Protein AF-A0AB35IL59-F1 (afdb_monomer)

Nearest PDB structures (foldseek):
  8jj5-assembly1_B  TM=6.545E-01  e=2.958E-01  Sus scrofa
  3se4-assembly1_C  TM=5.318E-01  e=6.807E+00  Homo sapiens

Foldseek 3Di:
DQDKDKDKWKAFPPPRHTDDPVCLLVDQGKIKIWIWIDSPPDTDIDTDDIDGHDRPDD

Organism: NCBI:txid1547

Radius of gyration: 13.37 Å; Cα contacts (8 Å, |Δi|>4): 109; chains: 1; bounding box: 31×19×41 Å

Mean predicted aligned error: 7.24 Å

Solvent-accessible surface area (backbone atoms only — not comparable to full-atom values): 3571 Å² total; per-residue (Å²): 135,85,64,73,50,77,46,75,47,32,28,34,63,87,78,69,42,81,44,68,64,96,46,47,59,76,39,90,50,49,29,37,41,33,40,37,41,28,61,87,84,55,80,45,78,46,80,46,74,80,44,69,46,65,70,75,80,128

pLDDT: mean 77.75, std 9.06, range [58.0, 89.5]

Secondary structure (DSSP, 8-state):
----EEEEEEEETTT--EE-GGGGGG--SEEEEEEEEE-SS-EEEEEEEEEEPPPPP-

Structure (mmCIF, N/CA/C/O backbone):
data_AF-A0AB35IL59-F1
#
_entry.id   AF-A0AB35IL59-F1
#
loop_
_atom_site.group_PDB
_atom_site.id
_atom_site.type_symbol
_atom_site.label_atom_id
_atom_site.label_alt_id
_atom_site.label_comp_id
_atom_site.label_asym_id
_atom_site.label_entity_id
_atom_site.label_seq_id
_atom_site.pdbx_PDB_ins_code
_atom_site.Cartn_x
_atom_site.Cartn_y
_atom_site.Cartn_z
_atom_site.occupancy
_atom_site.B_iso_or_equiv
_atom_site.auth_seq_id
_atom_site.auth_comp_id
_atom_site.auth_asym_id
_atom_site.auth_atom_id
_atom_site.pdbx_PDB_model_num
ATOM 1 N N . MET A 1 1 ? 19.413 2.441 -20.033 1.00 59.00 1 MET A N 1
ATOM 2 C CA . MET A 1 1 ? 18.989 1.889 -18.728 1.00 59.00 1 MET A CA 1
ATOM 3 C C . MET A 1 1 ? 17.553 2.331 -18.515 1.00 59.00 1 MET A C 1
ATOM 5 O O . MET A 1 1 ? 17.307 3.512 -18.714 1.00 59.00 1 MET A O 1
ATOM 9 N N . SER A 1 2 ? 16.626 1.423 -18.202 1.00 68.56 2 SER A N 1
ATOM 10 C CA . SER A 1 2 ? 15.246 1.793 -17.848 1.00 68.56 2 SER A CA 1
ATOM 11 C C . SER A 1 2 ? 15.175 2.056 -16.346 1.00 68.56 2 SER A C 1
ATOM 13 O O . SER A 1 2 ? 15.706 1.264 -15.566 1.00 68.56 2 SER A O 1
ATOM 15 N N . GLU A 1 3 ? 14.582 3.176 -15.944 1.00 79.88 3 GLU A N 1
ATOM 16 C CA . GLU A 1 3 ? 14.386 3.502 -14.531 1.00 79.88 3 GLU A CA 1
ATOM 17 C C . GLU A 1 3 ? 13.249 2.649 -13.966 1.00 79.88 3 GLU A C 1
ATOM 19 O O . GLU A 1 3 ? 12.180 2.548 -14.563 1.00 79.88 3 GLU A O 1
ATOM 24 N N . VAL A 1 4 ? 13.494 2.009 -12.823 1.00 83.88 4 VAL A N 1
ATOM 25 C CA . VAL A 1 4 ? 12.482 1.239 -12.098 1.00 83.88 4 VAL A CA 1
ATOM 26 C C . VAL A 1 4 ? 12.073 2.045 -10.875 1.00 83.88 4 VAL A C 1
ATOM 28 O O . VAL A 1 4 ? 12.904 2.345 -10.016 1.00 83.88 4 VAL A O 1
ATOM 31 N N . TYR A 1 5 ? 10.791 2.376 -10.779 1.00 85.31 5 TYR A N 1
ATOM 32 C CA . T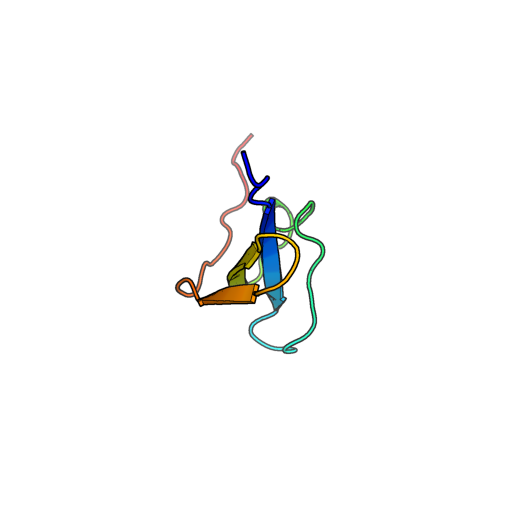YR A 1 5 ? 10.208 3.077 -9.644 1.00 85.31 5 TYR A CA 1
ATOM 33 C C . TYR A 1 5 ? 9.522 2.078 -8.717 1.00 85.31 5 TYR A C 1
ATOM 35 O O . TYR A 1 5 ? 8.779 1.201 -9.157 1.00 85.31 5 TYR A O 1
ATOM 43 N N . ILE A 1 6 ? 9.751 2.228 -7.413 1.00 85.19 6 ILE A N 1
ATOM 44 C CA . ILE A 1 6 ? 9.102 1.420 -6.379 1.00 85.19 6 ILE A CA 1
ATOM 45 C C . ILE A 1 6 ? 8.309 2.358 -5.479 1.00 85.19 6 ILE A C 1
ATOM 47 O O . ILE A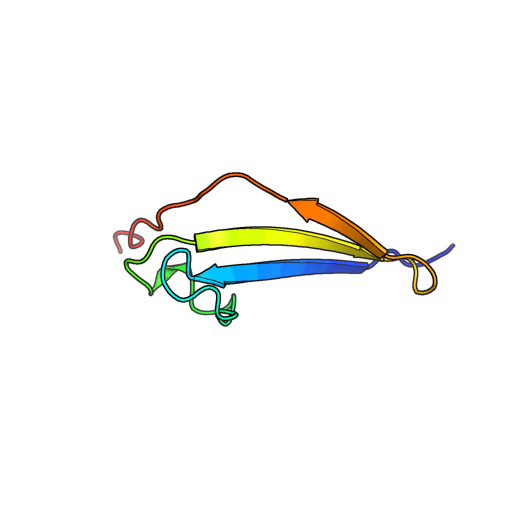 1 6 ? 8.884 3.196 -4.786 1.00 85.19 6 ILE A O 1
ATOM 51 N N . THR A 1 7 ? 6.989 2.196 -5.465 1.00 84.38 7 THR A N 1
ATOM 52 C CA . THR A 1 7 ? 6.089 2.943 -4.581 1.00 84.38 7 THR A CA 1
ATOM 53 C C . THR A 1 7 ? 5.492 2.009 -3.540 1.00 84.38 7 THR A C 1
ATOM 55 O O . THR A 1 7 ? 5.001 0.934 -3.875 1.00 84.38 7 THR A O 1
ATOM 58 N N . VAL A 1 8 ? 5.497 2.416 -2.270 1.00 83.44 8 VAL A N 1
ATOM 59 C CA . VAL A 1 8 ? 4.856 1.659 -1.185 1.00 83.44 8 VAL A CA 1
ATOM 60 C C . VAL A 1 8 ? 3.559 2.348 -0.778 1.00 83.44 8 VAL A C 1
ATOM 62 O O . VAL A 1 8 ? 3.566 3.469 -0.269 1.00 83.44 8 VAL A O 1
ATOM 65 N N . ASN A 1 9 ? 2.450 1.638 -0.961 1.00 84.31 9 ASN A N 1
ATOM 66 C CA . ASN A 1 9 ? 1.109 2.062 -0.586 1.00 84.31 9 ASN A CA 1
ATOM 67 C C . ASN A 1 9 ? 0.631 1.300 0.651 1.00 84.31 9 ASN A C 1
ATOM 69 O O . ASN A 1 9 ? 0.983 0.140 0.862 1.00 84.31 9 ASN A O 1
ATOM 73 N N . ALA A 1 10 ? -0.210 1.940 1.459 1.00 85.19 10 ALA A N 1
ATOM 74 C CA . ALA A 1 10 ? -0.830 1.318 2.621 1.00 85.19 10 ALA A CA 1
ATOM 75 C C . ALA A 1 10 ? -2.338 1.489 2.595 1.00 85.19 10 ALA A C 1
ATOM 77 O O . ALA A 1 10 ? -2.845 2.558 2.258 1.00 85.19 10 ALA A O 1
ATOM 78 N N . VAL A 1 11 ? -3.052 0.450 3.011 1.00 85.88 11 VAL A N 1
ATOM 79 C CA . VAL A 1 11 ? -4.513 0.455 3.094 1.00 85.88 11 VAL A CA 1
ATOM 80 C C . VAL A 1 11 ? -4.937 0.069 4.501 1.00 85.88 11 VAL A C 1
ATOM 82 O O . VAL A 1 11 ? -4.450 -0.912 5.066 1.00 85.88 11 VAL A O 1
ATOM 85 N N . ASP A 1 12 ? -5.862 0.838 5.072 1.00 85.56 12 ASP A N 1
ATOM 86 C CA . ASP A 1 12 ? -6.458 0.539 6.370 1.00 85.56 12 ASP A CA 1
ATOM 87 C C . ASP A 1 12 ? -7.200 -0.797 6.300 1.00 85.56 12 ASP A C 1
ATOM 89 O O . ASP A 1 12 ? -8.097 -0.988 5.476 1.00 85.56 12 ASP A O 1
ATOM 93 N N . PHE A 1 13 ? -6.850 -1.730 7.185 1.00 82.25 13 PHE A N 1
ATOM 94 C CA . PHE A 1 13 ? -7.384 -3.086 7.116 1.00 82.25 13 PHE A CA 1
ATOM 95 C C . PHE A 1 13 ? -8.914 -3.131 7.254 1.00 82.25 13 PHE A C 1
ATOM 97 O O . PHE A 1 13 ? -9.559 -3.954 6.599 1.00 82.25 13 PHE A O 1
ATOM 104 N N . LYS A 1 14 ? -9.485 -2.248 8.089 1.00 83.50 14 LYS A N 1
ATOM 105 C CA . LYS A 1 14 ? -10.909 -2.238 8.448 1.00 83.50 14 LYS A CA 1
ATOM 106 C C . LYS A 1 14 ? -11.751 -1.478 7.429 1.00 83.50 14 LYS A C 1
ATOM 108 O O . LYS A 1 14 ? -12.832 -1.926 7.074 1.00 83.50 14 LYS A O 1
ATOM 113 N N . THR A 1 15 ? -11.272 -0.321 6.989 1.00 85.81 15 THR A N 1
ATOM 114 C CA . THR A 1 15 ? -12.027 0.579 6.105 1.00 85.81 15 THR A CA 1
ATOM 115 C C . THR A 1 15 ? -11.705 0.381 4.629 1.00 85.81 15 THR A C 1
ATOM 117 O O . THR A 1 15 ? -12.416 0.929 3.793 1.00 85.81 15 THR A O 1
ATOM 120 N N . LYS A 1 16 ? -10.650 -0.383 4.305 1.00 83.12 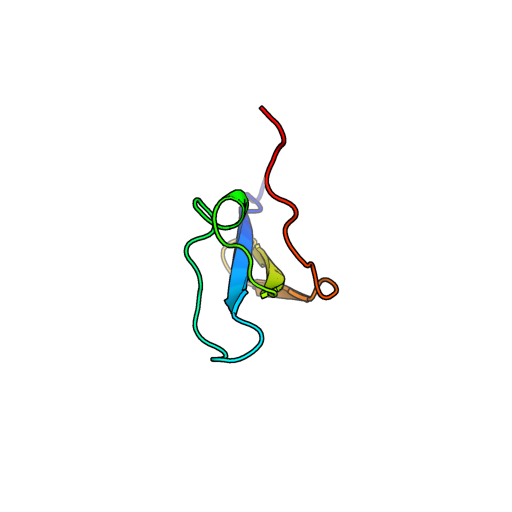16 LYS A N 1
ATOM 121 C CA . LYS A 1 16 ? -10.143 -0.609 2.941 1.00 83.12 16 LYS A CA 1
ATOM 122 C C . LYS A 1 16 ? -9.805 0.682 2.185 1.00 83.12 16 LYS A C 1
ATOM 124 O O . LYS A 1 16 ? -9.705 0.680 0.964 1.00 83.12 16 LYS A O 1
ATOM 129 N N . LYS A 1 17 ? -9.603 1.788 2.910 1.00 86.75 17 LYS A N 1
ATOM 130 C CA . LYS A 1 17 ? -9.236 3.090 2.346 1.00 86.75 17 LYS A CA 1
ATOM 131 C C . LYS A 1 17 ? -7.715 3.284 2.352 1.00 86.75 17 LYS A C 1
ATOM 133 O O . LYS A 1 17 ? -7.064 2.825 3.298 1.00 86.75 17 LYS A O 1
ATOM 138 N N . PRO A 1 18 ? -7.150 3.984 1.351 1.00 85.56 18 PRO A N 1
ATOM 139 C CA . PRO A 1 18 ? -5.737 4.341 1.338 1.00 85.56 18 PRO A CA 1
ATOM 140 C C . PRO A 1 18 ? -5.345 5.150 2.579 1.00 85.56 18 PRO A C 1
ATOM 142 O O . PRO A 1 18 ? -6.093 6.015 3.040 1.00 85.56 18 PRO A O 1
ATOM 145 N N . ILE A 1 19 ? -4.156 4.878 3.104 1.00 83.06 19 ILE A N 1
ATOM 146 C CA . ILE A 1 19 ? -3.529 5.614 4.197 1.00 83.06 19 ILE A CA 1
ATOM 147 C C . ILE A 1 19 ? -2.293 6.315 3.642 1.00 83.06 19 ILE A C 1
ATOM 149 O O . ILE A 1 19 ? -1.481 5.707 2.949 1.00 83.06 19 ILE A O 1
ATOM 153 N N . ASN A 1 20 ? -2.110 7.582 4.012 1.00 78.56 20 ASN A N 1
ATOM 154 C CA . ASN A 1 20 ? -0.870 8.292 3.725 1.00 78.56 20 ASN A CA 1
ATOM 155 C C . ASN A 1 20 ? 0.316 7.608 4.433 1.00 78.56 20 ASN A C 1
ATOM 157 O O . ASN A 1 20 ? 0.373 7.555 5.669 1.00 78.56 20 ASN A O 1
ATOM 161 N N . SER A 1 21 ? 1.262 7.103 3.639 1.00 67.75 21 SER A N 1
ATOM 162 C CA . SER A 1 21 ? 2.392 6.308 4.115 1.00 67.75 21 SER A CA 1
ATOM 163 C C . SER A 1 21 ? 3.321 7.058 5.068 1.00 67.75 21 SER A C 1
ATOM 165 O O . SER A 1 21 ? 3.840 6.462 6.015 1.00 67.75 21 SER A O 1
ATOM 167 N N . ASN A 1 22 ? 3.392 8.385 4.938 1.00 69.69 22 ASN A N 1
ATOM 168 C CA . ASN A 1 22 ? 4.204 9.267 5.779 1.00 69.69 22 ASN A CA 1
ATOM 169 C C . ASN A 1 22 ? 3.695 9.406 7.221 1.00 69.69 22 ASN A C 1
ATOM 171 O O . ASN A 1 22 ? 4.283 10.133 8.015 1.00 69.69 22 ASN A O 1
ATOM 175 N N . ARG A 1 23 ? 2.572 8.774 7.585 1.00 66.19 23 ARG A N 1
ATOM 176 C CA . ARG A 1 23 ? 2.045 8.807 8.962 1.00 66.19 23 ARG A CA 1
ATOM 177 C C . ARG A 1 23 ? 1.710 7.429 9.513 1.00 66.19 23 ARG A C 1
ATOM 179 O O . ARG A 1 23 ? 1.198 7.337 10.626 1.00 66.19 23 ARG A O 1
ATOM 186 N N . ILE A 1 24 ? 2.028 6.355 8.787 1.00 71.25 24 ILE A N 1
ATOM 187 C CA . ILE A 1 24 ? 1.693 4.979 9.185 1.00 71.25 24 ILE A CA 1
ATOM 188 C C . ILE A 1 24 ? 2.210 4.642 10.587 1.00 71.25 24 ILE A C 1
ATOM 190 O O . ILE A 1 24 ? 1.499 4.026 11.376 1.00 71.25 24 ILE A O 1
ATOM 194 N N . TRP A 1 25 ? 3.419 5.088 10.932 1.00 68.38 25 TRP A N 1
ATOM 195 C CA . TRP A 1 25 ? 4.016 4.839 12.249 1.00 68.38 25 TRP A CA 1
ATOM 196 C C . TRP A 1 25 ? 3.291 5.548 13.404 1.00 68.38 25 TRP A C 1
ATOM 198 O O . TRP A 1 25 ? 3.408 5.120 14.550 1.00 68.38 25 TRP A O 1
ATOM 208 N N . GLN A 1 26 ? 2.545 6.622 13.122 1.00 68.69 26 GLN A N 1
ATOM 209 C CA . GLN A 1 26 ? 1.752 7.358 14.116 1.00 68.69 26 GLN A CA 1
ATOM 210 C C . GLN A 1 26 ? 0.377 6.719 14.333 1.00 68.69 26 GLN A C 1
ATOM 212 O O . GLN A 1 26 ? -0.250 6.897 15.378 1.00 68.69 26 GLN A O 1
ATOM 217 N N . LEU A 1 27 ? -0.119 5.981 13.341 1.00 66.81 27 LEU A N 1
ATOM 218 C CA . LEU A 1 27 ? -1.432 5.360 13.397 1.00 66.81 27 LEU A CA 1
ATOM 219 C C . LEU A 1 27 ? -1.327 4.081 14.216 1.00 66.81 27 LEU A C 1
ATOM 221 O O . LEU A 1 27 ? -0.655 3.160 13.790 1.00 66.81 27 LEU A O 1
ATOM 225 N N . LYS A 1 28 ? -2.020 3.966 15.354 1.00 71.25 28 LYS A N 1
ATOM 226 C CA . LYS A 1 28 ? -2.157 2.700 16.113 1.00 71.25 28 LYS A CA 1
ATOM 227 C C . LYS A 1 28 ? -3.177 1.760 15.450 1.00 71.25 28 LYS A C 1
ATOM 229 O O . LYS A 1 28 ? -4.118 1.295 16.091 1.00 71.25 28 LYS A O 1
ATOM 234 N N . LYS A 1 29 ? -3.048 1.554 14.140 1.00 73.50 29 LYS A N 1
ATOM 235 C CA . LYS A 1 29 ? -3.995 0.803 13.311 1.00 73.50 29 LYS A CA 1
ATOM 236 C C . LYS A 1 29 ? -3.292 -0.324 12.572 1.00 73.50 29 LYS A C 1
ATOM 238 O O . LYS A 1 29 ? -2.072 -0.353 12.457 1.00 73.50 29 LYS A O 1
ATOM 243 N N . CYS A 1 30 ? -4.093 -1.246 12.066 1.00 80.50 30 CYS A N 1
ATOM 244 C CA . CYS A 1 30 ? -3.608 -2.355 11.271 1.00 80.50 30 CYS A CA 1
ATOM 245 C C . CYS A 1 30 ? -3.821 -2.067 9.787 1.00 80.50 30 CYS A C 1
ATOM 247 O O . CYS A 1 30 ? -4.872 -1.541 9.406 1.00 80.50 30 CYS A O 1
ATOM 249 N N . TYR A 1 31 ? -2.839 -2.410 8.963 1.00 82.56 31 TYR A N 1
ATOM 250 C CA . TYR A 1 31 ? -2.841 -2.087 7.542 1.00 82.56 31 TYR A CA 1
ATOM 251 C C . TYR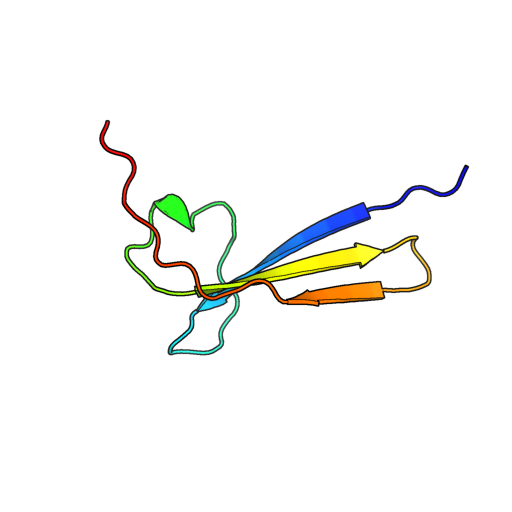 A 1 31 ? -2.190 -3.196 6.719 1.00 82.56 31 TYR A C 1
ATOM 253 O O . TYR A 1 31 ? -1.393 -3.993 7.223 1.00 82.56 31 TYR A O 1
ATOM 261 N N . THR A 1 32 ? -2.550 -3.226 5.441 1.00 83.81 32 THR A N 1
ATOM 262 C CA . THR A 1 32 ? -1.862 -4.021 4.423 1.00 83.81 32 THR A CA 1
ATOM 263 C C . THR A 1 32 ? -0.966 -3.085 3.624 1.00 83.81 32 THR A C 1
ATOM 265 O O . THR A 1 32 ? -1.410 -2.001 3.233 1.00 83.81 32 THR A O 1
ATOM 268 N N . LEU A 1 33 ? 0.293 -3.477 3.426 1.00 83.50 33 LEU A N 1
ATOM 269 C CA . LEU A 1 33 ? 1.234 -2.752 2.578 1.00 83.50 33 LEU A CA 1
ATOM 270 C C . LEU A 1 33 ? 1.318 -3.421 1.204 1.00 83.50 33 LEU A C 1
ATOM 272 O O . LEU A 1 33 ? 1.385 -4.647 1.102 1.00 83.50 33 LEU A O 1
ATOM 276 N N . PHE A 1 34 ? 1.376 -2.605 0.161 1.00 85.12 34 PHE A N 1
ATOM 277 C CA . PHE A 1 34 ? 1.551 -3.040 -1.219 1.00 85.12 34 PHE A CA 1
ATOM 278 C C . PHE A 1 34 ? 2.740 -2.293 -1.805 1.00 85.12 34 PHE A C 1
ATOM 280 O O . PHE A 1 34 ? 2.784 -1.063 -1.743 1.00 85.12 34 PHE A O 1
ATOM 287 N N . ALA A 1 35 ? 3.698 -3.025 -2.361 1.00 86.00 35 ALA A N 1
ATOM 288 C CA . ALA A 1 35 ? 4.747 -2.438 -3.177 1.00 86.00 35 ALA A CA 1
ATOM 289 C C . ALA A 1 35 ? 4.312 -2.505 -4.642 1.00 86.00 35 ALA A C 1
ATOM 291 O O . ALA A 1 35 ? 3.959 -3.573 -5.136 1.00 86.00 35 ALA A O 1
ATOM 292 N N . VAL A 1 36 ? 4.328 -1.364 -5.321 1.00 86.88 36 VAL A N 1
ATOM 293 C CA . VAL A 1 36 ? 4.120 -1.256 -6.764 1.00 86.88 36 VAL A CA 1
ATOM 294 C C . VAL A 1 36 ? 5.480 -1.000 -7.389 1.00 86.88 36 VAL A C 1
ATOM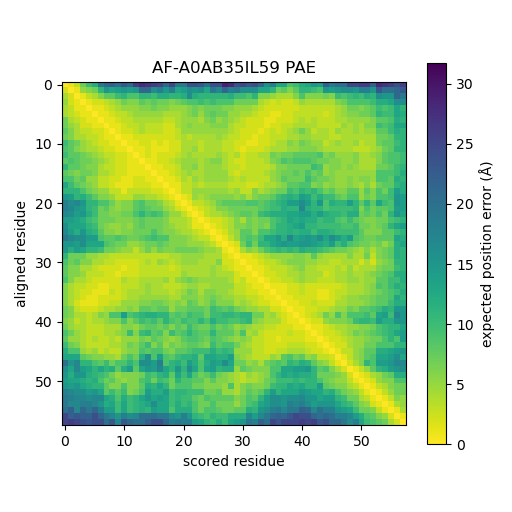 296 O O . VAL A 1 36 ? 6.118 0.006 -7.078 1.00 86.88 36 VAL A O 1
ATOM 299 N N . ILE A 1 37 ? 5.933 -1.929 -8.223 1.00 89.50 37 ILE A N 1
ATOM 300 C CA . ILE A 1 37 ? 7.173 -1.821 -8.990 1.00 89.50 37 ILE A CA 1
ATOM 301 C C . ILE A 1 37 ? 6.778 -1.525 -10.430 1.00 89.50 37 ILE A C 1
ATOM 303 O O . ILE A 1 37 ? 6.009 -2.285 -11.016 1.00 89.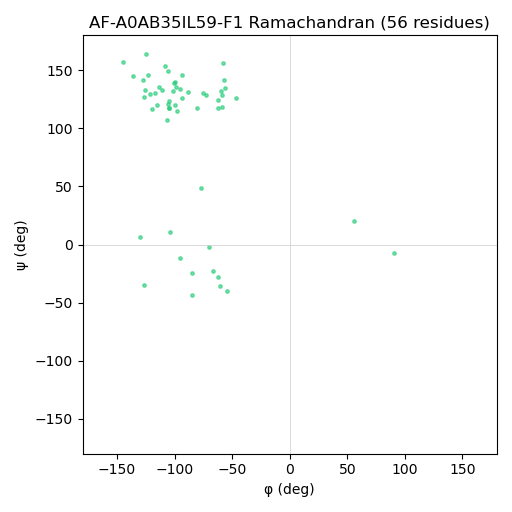50 37 ILE A O 1
ATOM 307 N N . THR A 1 38 ? 7.282 -0.433 -10.993 1.00 88.75 38 THR A N 1
ATOM 308 C CA . THR A 1 38 ? 6.975 -0.035 -12.368 1.00 88.75 38 THR A CA 1
ATOM 309 C C . THR A 1 38 ? 8.216 0.417 -13.116 1.00 88.75 38 THR A C 1
ATOM 311 O O . THR A 1 38 ? 9.109 1.028 -12.538 1.00 88.75 38 THR A O 1
ATOM 314 N N . ASP A 1 39 ? 8.261 0.122 -14.409 1.00 88.25 39 ASP A N 1
ATOM 315 C CA . ASP A 1 39 ? 9.275 0.602 -15.352 1.00 88.25 39 ASP A CA 1
ATOM 316 C C . ASP A 1 39 ? 8.754 1.734 -16.263 1.00 88.25 39 ASP A C 1
ATOM 318 O O . ASP A 1 39 ? 9.397 2.092 -17.249 1.00 88.25 39 ASP A O 1
ATOM 322 N N . GLY A 1 40 ? 7.572 2.286 -15.952 1.00 82.56 40 GLY A N 1
ATOM 323 C CA . GLY A 1 40 ? 6.888 3.304 -16.755 1.00 82.56 40 GLY A CA 1
ATOM 324 C C . GLY A 1 40 ? 5.927 2.755 -17.817 1.00 82.56 40 GLY A C 1
ATOM 325 O O . GLY A 1 40 ? 5.189 3.539 -18.409 1.00 82.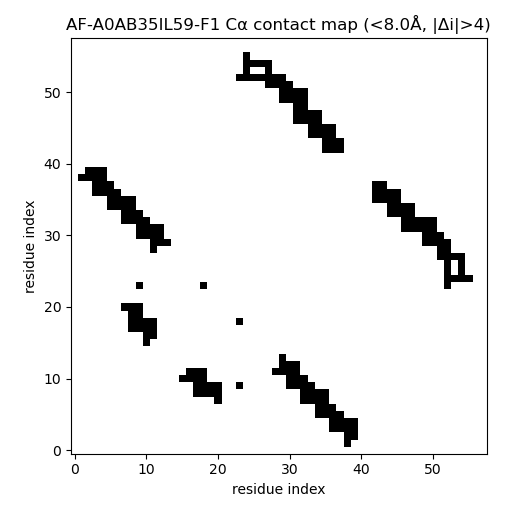56 40 GLY A O 1
ATOM 326 N N . TYR A 1 41 ? 5.884 1.435 -18.032 1.00 85.00 41 TYR A N 1
ATOM 327 C CA . TYR A 1 41 ? 4.971 0.787 -18.989 1.00 85.00 41 TYR A CA 1
ATOM 328 C C . TYR A 1 41 ? 4.151 -0.332 -18.354 1.00 85.00 41 TYR A C 1
ATOM 330 O O . TYR A 1 41 ? 2.994 -0.546 -18.715 1.00 85.00 41 TYR A O 1
ATOM 338 N N . THR A 1 42 ? 4.756 -1.049 -17.412 1.00 84.75 42 THR A N 1
ATOM 339 C CA . THR A 1 42 ? 4.142 -2.167 -16.705 1.00 84.75 42 THR A CA 1
ATOM 340 C C . THR A 1 42 ? 4.177 -1.923 -15.204 1.00 84.75 42 THR A C 1
ATOM 342 O O . THR A 1 42 ? 5.099 -1.299 -14.675 1.00 84.75 42 THR A O 1
ATOM 345 N N . GLU A 1 43 ? 3.141 -2.382 -14.504 1.00 87.75 43 GLU A N 1
ATOM 346 C CA . GLU A 1 43 ? 3.067 -2.338 -13.046 1.00 87.75 43 GLU A CA 1
ATOM 347 C C . GLU A 1 43 ? 2.995 -3.760 -12.496 1.00 87.75 43 GLU A C 1
ATOM 349 O O . GLU A 1 43 ? 2.159 -4.568 -12.904 1.00 87.75 43 GLU A O 1
ATOM 354 N N . HIS A 1 44 ? 3.850 -4.054 -11.522 1.00 86.38 44 HIS A N 1
ATOM 355 C CA . HIS A 1 44 ? 3.816 -5.285 -10.749 1.00 86.38 44 HIS A CA 1
ATOM 356 C C . HIS A 1 44 ? 3.491 -4.954 -9.296 1.00 86.38 44 HIS A C 1
ATOM 358 O O . HIS A 1 44 ? 4.22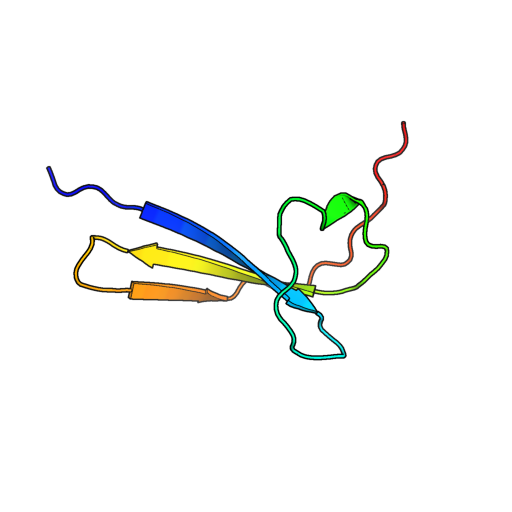5 -4.221 -8.630 1.00 86.38 44 HIS A O 1
ATOM 364 N N . ILE A 1 45 ? 2.386 -5.508 -8.798 1.00 83.56 45 ILE A N 1
ATOM 365 C CA . ILE A 1 45 ? 1.931 -5.304 -7.423 1.00 83.56 45 ILE A CA 1
ATOM 366 C C . ILE A 1 45 ? 2.352 -6.507 -6.586 1.00 83.56 45 ILE A C 1
ATOM 368 O O . ILE A 1 45 ? 1.930 -7.635 -6.835 1.00 83.56 45 ILE A O 1
ATOM 372 N N . ILE A 1 46 ? 3.157 -6.251 -5.562 1.00 82.69 46 ILE A N 1
ATOM 373 C CA . ILE A 1 46 ? 3.535 -7.233 -4.553 1.00 82.69 46 ILE A CA 1
ATOM 374 C C . ILE A 1 46 ? 2.783 -6.880 -3.274 1.00 82.69 46 ILE A C 1
ATOM 376 O O . ILE A 1 46 ? 3.091 -5.895 -2.595 1.00 82.69 46 ILE A O 1
ATOM 380 N N . GLU A 1 47 ? 1.776 -7.685 -2.941 1.00 73.38 47 GLU A N 1
ATOM 381 C CA . GLU A 1 47 ? 1.114 -7.596 -1.645 1.00 73.38 47 GLU A CA 1
ATOM 382 C C . GLU A 1 47 ? 2.039 -8.153 -0.564 1.00 73.38 47 GLU A C 1
ATOM 384 O O . GLU A 1 47 ? 2.571 -9.261 -0.662 1.00 73.38 47 GLU A O 1
ATOM 389 N N . THR A 1 48 ? 2.228 -7.372 0.493 1.00 68.19 48 THR A N 1
ATOM 390 C CA . THR A 1 48 ? 2.974 -7.807 1.670 1.00 68.19 48 THR A CA 1
ATOM 391 C C . THR A 1 48 ? 2.023 -8.027 2.837 1.00 68.19 48 THR A C 1
ATOM 393 O O . THR A 1 48 ? 0.933 -7.457 2.910 1.00 68.19 48 THR A O 1
ATOM 396 N N . LYS A 1 49 ? 2.424 -8.912 3.754 1.00 67.88 49 LYS A N 1
ATOM 397 C CA . LYS A 1 49 ? 1.580 -9.354 4.869 1.00 67.88 49 LYS A CA 1
ATOM 398 C C . LYS A 1 49 ? 1.118 -8.191 5.751 1.00 67.88 49 LYS A C 1
ATOM 400 O O . LYS A 1 49 ? 1.769 -7.158 5.865 1.00 67.88 49 LYS A O 1
ATOM 405 N N . TYR A 1 50 ? 0.001 -8.433 6.431 1.00 71.81 50 TYR A N 1
ATOM 406 C CA . TYR A 1 50 ? -0.574 -7.589 7.474 1.00 71.81 50 TYR A CA 1
ATOM 407 C C . TYR A 1 50 ? 0.470 -7.122 8.498 1.00 71.81 50 TYR A C 1
ATOM 409 O O . TYR A 1 50 ? 1.141 -7.942 9.131 1.00 71.81 50 TYR A O 1
ATOM 417 N N . ILE A 1 51 ? 0.556 -5.805 8.705 1.00 73.38 51 ILE A N 1
ATOM 418 C CA . ILE A 1 51 ? 1.443 -5.194 9.696 1.00 73.38 51 ILE A CA 1
ATOM 419 C C . ILE A 1 51 ? 0.599 -4.377 10.674 1.00 73.38 51 ILE A C 1
ATOM 421 O O . ILE A 1 51 ? -0.230 -3.543 10.303 1.00 73.38 51 ILE A O 1
ATOM 425 N N . LYS A 1 52 ? 0.826 -4.618 11.966 1.00 71.62 52 LYS A N 1
ATOM 426 C CA . LYS A 1 52 ? 0.338 -3.758 13.043 1.00 71.62 52 LYS A CA 1
ATOM 427 C C . LYS A 1 52 ? 1.484 -2.844 13.451 1.00 71.62 52 LYS A C 1
ATOM 429 O O . LYS A 1 52 ? 2.500 -3.323 13.953 1.00 71.62 52 LYS A O 1
ATOM 434 N N . SER 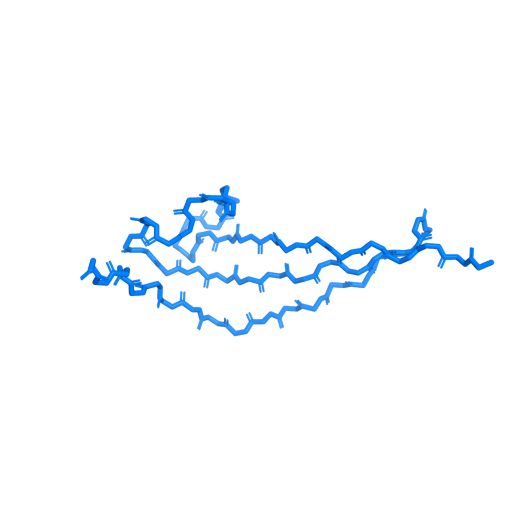A 1 53 ? 1.335 -1.542 13.231 1.00 69.19 53 SER A N 1
ATOM 435 C CA . SER A 1 53 ? 2.311 -0.561 13.711 1.00 69.19 53 SER A CA 1
ATOM 436 C C . SER A 1 53 ? 2.425 -0.638 15.234 1.00 69.19 53 SER A C 1
ATOM 438 O O . SER A 1 53 ? 1.432 -0.637 15.968 1.00 69.19 53 SER A O 1
ATOM 440 N N . LYS A 1 54 ? 3.667 -0.681 15.717 1.00 63.09 54 LYS A N 1
ATOM 441 C CA . LYS A 1 54 ? 3.992 -0.335 17.099 1.00 63.09 54 LYS A CA 1
ATOM 442 C C . LYS A 1 54 ? 4.434 1.131 17.099 1.00 63.09 54 LYS A C 1
ATOM 444 O O . LYS A 1 54 ? 5.213 1.499 16.216 1.00 63.09 54 LYS A O 1
ATOM 449 N N . PRO A 1 55 ? 3.947 1.976 18.024 1.00 61.91 55 PRO A N 1
ATOM 450 C CA . PRO A 1 55 ? 4.505 3.315 18.169 1.00 61.91 55 PRO A CA 1
ATOM 451 C C . PRO A 1 55 ? 6.008 3.178 18.434 1.00 61.91 55 PRO A C 1
ATOM 453 O O . PRO A 1 55 ? 6.407 2.328 19.232 1.00 61.91 55 PRO A O 1
ATOM 456 N N . ARG A 1 56 ? 6.840 3.977 17.753 1.00 61.88 56 ARG A N 1
ATOM 457 C CA . ARG A 1 56 ? 8.250 4.101 18.142 1.00 61.88 56 ARG A CA 1
ATOM 458 C C . ARG A 1 56 ? 8.261 4.605 19.586 1.00 61.88 56 ARG A C 1
ATOM 460 O O . ARG A 1 56 ? 7.689 5.661 19.854 1.00 61.88 56 ARG A O 1
ATOM 467 N N . SER A 1 57 ? 8.821 3.820 20.507 1.00 59.06 57 SER A N 1
ATOM 468 C CA . SER A 1 57 ? 9.246 4.364 21.794 1.00 59.06 57 SER A CA 1
ATOM 469 C C . SER A 1 57 ? 10.255 5.456 21.477 1.00 59.06 57 SER A C 1
ATOM 471 O O . SER A 1 57 ? 11.147 5.223 20.657 1.00 59.06 57 SER A O 1
ATOM 473 N N . ASN A 1 58 ? 10.039 6.640 22.039 1.00 58.00 58 ASN A N 1
ATOM 474 C CA . ASN A 1 58 ? 11.022 7.710 21.966 1.00 58.00 58 ASN A CA 1
ATOM 475 C C . ASN A 1 58 ? 12.339 7.239 22.590 1.00 58.00 58 ASN A C 1
ATOM 477 O O . ASN A 1 58 ? 12.248 6.512 23.608 1.00 58.00 58 ASN A O 1
#

Sequence (58 aa):
MSEVYITVNAVDFKTKKPINSNRIWQLKKCYTLFAVITDGYTEHIIETKYIKSKPRSN